Protein AF-A0A1H7FFD5-F1 (afdb_monomer_lite)

InterPro domains:
  IPR025905 NVEALA protein [PF14055] (2-56)

Secondary structure (DSSP, 8-state):
-HHHHHHHHHHHHHHHHHHHHHHHT-------HHHHHHHHHHHTT-S-TT-EEEEEEEEE-SSTTSS-EEEEETTTTEEEEEEEEEEEEEE--

pLDDT: mean 80.24, std 11.17, range [57.0, 94.75]

Radius of gyration: 25.6 Å; chains: 1; bounding box: 50×27×70 Å

Organism: Bacteroides thetaiotaomicron (NCBI:txid818)

Foldseek 3Di:
DVVVVVVVVVVVVVVVVVVVVVVVPPPVPCDDPVSVVVVVVVVVQPPDPFKGKAFADWDADPDPPPPFDFGAHQPVRDTGTTPDGDDIDIDGD

Structure (mmCIF, N/CA/C/O backbone):
data_AF-A0A1H7FFD5-F1
#
_entry.id   AF-A0A1H7FFD5-F1
#
loop_
_atom_site.group_PDB
_atom_site.id
_atom_site.type_symbol
_atom_site.label_atom_id
_atom_site.label_alt_id
_atom_site.label_comp_id
_atom_site.label_asym_id
_atom_site.label_entity_id
_atom_site.label_seq_id
_atom_site.pdbx_PDB_ins_code
_atom_site.Cartn_x
_atom_site.Cartn_y
_atom_site.Cartn_z
_atom_site.occupancy
_atom_site.B_iso_or_equiv
_atom_site.auth_seq_id
_atom_site.auth_comp_id
_atom_site.auth_asym_id
_atom_site.auth_atom_id
_atom_site.pdbx_PDB_model_num
ATOM 1 N N . MET A 1 1 ? -29.749 6.558 50.123 1.00 59.38 1 MET A N 1
ATOM 2 C CA . MET A 1 1 ? -28.572 5.829 49.587 1.00 59.38 1 MET A CA 1
ATOM 3 C C . MET A 1 1 ? -28.947 4.681 48.637 1.00 59.38 1 MET A C 1
ATOM 5 O O . MET A 1 1 ? -28.367 4.617 47.564 1.00 59.38 1 MET A O 1
ATOM 9 N N . LYS A 1 2 ? -29.976 3.862 48.926 1.00 62.25 2 LYS A N 1
ATOM 10 C CA . LYS A 1 2 ? -30.427 2.743 48.058 1.00 62.25 2 LYS A CA 1
ATOM 11 C C . LYS A 1 2 ? -30.730 3.109 46.586 1.00 62.25 2 LYS A C 1
ATOM 13 O O . LYS A 1 2 ? -30.307 2.395 45.689 1.00 62.25 2 LYS A O 1
ATOM 18 N N . LYS A 1 3 ? -31.387 4.249 46.318 1.00 69.31 3 LYS A N 1
ATOM 19 C CA . LYS A 1 3 ? -31.699 4.703 44.940 1.00 69.31 3 LYS A CA 1
ATOM 20 C C . LYS A 1 3 ? -30.452 5.089 44.126 1.00 69.31 3 LYS A C 1
ATOM 22 O O . LYS A 1 3 ? -30.407 4.844 42.929 1.00 69.31 3 LYS A O 1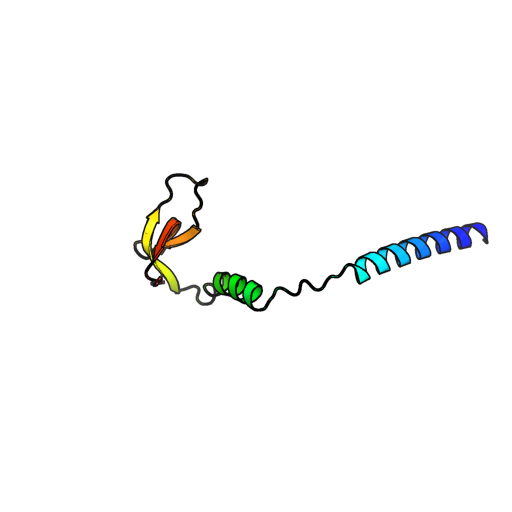
ATOM 27 N N . LYS A 1 4 ? -29.427 5.651 44.786 1.00 73.56 4 LYS A N 1
ATOM 28 C CA . LYS A 1 4 ? -28.138 5.978 44.151 1.00 73.56 4 LYS A CA 1
ATOM 29 C C . LYS A 1 4 ? -27.342 4.711 43.824 1.00 73.56 4 LYS A C 1
ATOM 31 O O . LYS A 1 4 ? -26.739 4.639 42.765 1.00 73.56 4 LYS A O 1
ATOM 36 N N . LEU A 1 5 ? -27.405 3.701 44.697 1.00 80.00 5 LEU A N 1
ATOM 37 C CA . LEU A 1 5 ? -26.761 2.405 44.474 1.00 80.00 5 LEU A CA 1
ATOM 38 C C . LEU A 1 5 ? -27.365 1.659 43.271 1.00 80.00 5 LEU A C 1
ATOM 40 O O . LEU A 1 5 ? -26.623 1.181 42.423 1.00 80.00 5 LEU A O 1
ATOM 44 N N . MET A 1 6 ? -28.697 1.637 43.149 1.00 80.62 6 MET A N 1
ATOM 45 C CA . MET A 1 6 ? -29.390 1.032 41.998 1.00 80.62 6 MET A CA 1
ATOM 46 C C . MET A 1 6 ? -29.000 1.696 40.669 1.00 80.62 6 MET A C 1
ATOM 48 O O . MET A 1 6 ? -28.752 0.996 39.693 1.00 80.62 6 MET A O 1
ATOM 52 N N . GLY A 1 7 ? -28.877 3.030 40.648 1.00 83.50 7 GLY A N 1
ATOM 53 C CA . GLY A 1 7 ? -28.442 3.771 39.458 1.00 83.50 7 GLY A CA 1
ATOM 54 C C . GLY A 1 7 ? -27.000 3.462 39.030 1.00 83.50 7 GLY A C 1
ATOM 55 O O . GLY A 1 7 ? -26.717 3.355 37.839 1.00 83.50 7 GLY A O 1
ATOM 56 N N . ILE A 1 8 ? -26.089 3.262 39.988 1.00 88.31 8 ILE A N 1
ATOM 57 C CA . ILE A 1 8 ? -24.701 2.866 39.697 1.00 88.31 8 ILE A CA 1
ATOM 58 C C . ILE A 1 8 ? -24.664 1.446 39.119 1.00 88.31 8 ILE A C 1
ATOM 60 O O . ILE A 1 8 ? -23.996 1.213 38.114 1.00 88.31 8 ILE A O 1
ATOM 64 N N . ILE A 1 9 ? -25.424 0.514 39.701 1.00 89.25 9 ILE A N 1
ATOM 65 C CA . ILE A 1 9 ? -25.495 -0.878 39.233 1.00 89.25 9 ILE A CA 1
ATOM 66 C C . ILE A 1 9 ? -26.002 -0.945 37.788 1.00 89.25 9 ILE A C 1
ATOM 68 O O . ILE A 1 9 ? -25.441 -1.682 36.981 1.00 89.25 9 ILE A O 1
ATOM 72 N N . SER A 1 10 ? -27.008 -0.144 37.427 1.00 86.38 10 SER A N 1
ATOM 73 C CA . SER A 1 10 ? -27.518 -0.115 36.053 1.00 86.38 10 SER A CA 1
ATOM 74 C C . SER A 1 10 ? -26.494 0.415 35.042 1.00 86.38 10 SER A C 1
ATOM 76 O O . SER A 1 10 ? -26.396 -0.126 33.945 1.00 86.38 10 SER A O 1
ATOM 78 N N . ILE A 1 11 ? -25.682 1.414 35.408 1.00 90.19 11 ILE A N 1
ATOM 79 C CA . ILE A 1 11 ? -24.619 1.936 34.529 1.00 90.19 11 ILE A CA 1
ATOM 80 C C . ILE A 1 11 ? -23.526 0.880 34.326 1.00 90.19 11 ILE A C 1
ATOM 82 O O . ILE A 1 11 ? -23.093 0.646 33.199 1.00 90.19 11 ILE A O 1
ATOM 86 N N . VAL A 1 12 ? -23.118 0.204 35.403 1.00 92.56 12 VAL A N 1
ATOM 87 C CA . VAL A 1 12 ? -22.113 -0.868 35.343 1.00 92.56 12 VAL A CA 1
ATOM 88 C C . VAL A 1 12 ? -22.610 -2.041 34.496 1.00 92.56 12 VAL A C 1
ATOM 90 O O . VAL A 1 12 ? -21.850 -2.564 33.686 1.00 92.56 12 VAL A O 1
ATOM 93 N N . ALA A 1 13 ? -23.884 -2.424 34.622 1.00 92.56 13 ALA A N 1
ATOM 94 C CA . ALA A 1 13 ? -24.471 -3.498 33.825 1.00 92.56 13 ALA A CA 1
ATOM 95 C C . ALA A 1 13 ? -24.460 -3.177 32.320 1.00 92.56 13 ALA A C 1
ATOM 97 O O . ALA A 1 13 ? -24.056 -4.016 31.517 1.00 92.56 13 ALA A O 1
ATOM 98 N N . VAL A 1 14 ? -24.833 -1.952 31.931 1.00 91.81 14 VAL A N 1
ATOM 99 C CA . VAL A 1 14 ? -24.796 -1.519 30.522 1.00 91.81 14 VAL A CA 1
ATOM 100 C C . VAL A 1 14 ? -23.361 -1.486 29.992 1.00 91.81 14 VAL A C 1
ATOM 102 O O . VAL A 1 14 ? -23.103 -1.998 28.904 1.00 91.81 14 VAL A O 1
ATOM 105 N N . ALA A 1 15 ? -22.414 -0.949 30.767 1.00 91.62 15 ALA A N 1
ATOM 106 C CA . ALA A 1 15 ? -21.002 -0.917 30.387 1.00 91.62 15 ALA A CA 1
ATOM 107 C C . ALA A 1 15 ? -20.412 -2.328 30.224 1.00 91.62 15 ALA A C 1
ATOM 109 O O . ALA A 1 15 ? -19.668 -2.575 29.277 1.00 91.62 15 ALA A O 1
ATOM 110 N N . ALA A 1 16 ? -20.779 -3.267 31.100 1.00 92.44 16 ALA A N 1
ATOM 111 C CA . ALA A 1 16 ? -20.346 -4.658 31.019 1.00 92.44 16 ALA A CA 1
ATOM 112 C C . ALA A 1 16 ? -20.902 -5.364 29.773 1.00 92.44 16 ALA A C 1
ATOM 114 O O . ALA A 1 16 ? -20.150 -6.030 29.067 1.00 92.44 16 ALA A O 1
ATOM 115 N N . VAL A 1 17 ? -22.190 -5.185 29.459 1.00 92.19 17 VAL A N 1
ATOM 116 C CA . VAL A 1 17 ? -22.810 -5.785 28.265 1.00 92.19 17 VAL A CA 1
ATOM 117 C C . VAL A 1 17 ? -22.228 -5.185 26.984 1.00 92.19 17 VAL A C 1
ATOM 119 O O . VAL A 1 17 ? -21.882 -5.931 26.069 1.00 92.19 17 VAL A O 1
ATOM 122 N N . ALA A 1 18 ? -22.066 -3.862 26.911 1.00 87.12 18 ALA A N 1
ATOM 123 C CA . ALA A 1 18 ? -21.457 -3.201 25.757 1.00 87.12 18 ALA A CA 1
ATOM 124 C C . ALA A 1 18 ? -19.984 -3.607 25.583 1.00 87.12 18 ALA A C 1
ATOM 126 O O . ALA A 1 18 ? -19.555 -3.933 24.476 1.00 87.12 18 ALA A O 1
ATOM 127 N N . GLY A 1 19 ? -19.227 -3.660 26.683 1.00 87.25 19 GLY A N 1
ATOM 128 C CA . GLY A 1 19 ? -17.838 -4.111 26.697 1.00 87.25 19 GLY A CA 1
ATOM 129 C C . GLY A 1 19 ? -17.688 -5.575 26.282 1.00 87.25 19 GLY A C 1
ATOM 130 O O . GLY A 1 19 ? -16.810 -5.886 25.483 1.00 87.25 19 GLY A O 1
ATOM 131 N N . TYR A 1 20 ? -18.573 -6.462 26.749 1.00 88.19 20 TYR A N 1
ATOM 132 C CA . TYR A 1 20 ? -18.585 -7.873 26.358 1.00 88.19 20 TYR A CA 1
ATOM 133 C C . TYR A 1 20 ? -18.941 -8.057 24.882 1.00 88.19 20 TYR A C 1
ATOM 135 O O . TYR A 1 20 ? -18.267 -8.810 24.188 1.00 88.19 20 TYR A O 1
ATOM 143 N N . ASN A 1 21 ? -19.938 -7.328 24.370 1.00 83.38 21 ASN A N 1
ATOM 144 C CA . ASN A 1 21 ? -20.279 -7.366 22.947 1.00 83.38 21 ASN A CA 1
ATOM 145 C C . ASN A 1 21 ? -19.114 -6.872 22.079 1.00 83.38 21 ASN A C 1
ATOM 147 O O . ASN A 1 21 ? -18.746 -7.555 21.130 1.00 83.38 21 ASN A O 1
ATOM 151 N N . MET A 1 22 ? -18.472 -5.756 22.439 1.00 80.75 22 MET A N 1
ATOM 152 C CA . MET A 1 22 ? -17.302 -5.231 21.725 1.00 80.75 22 MET A CA 1
ATOM 153 C C . MET A 1 22 ? -16.093 -6.173 21.801 1.00 80.75 22 MET A C 1
ATOM 155 O O . MET A 1 22 ? -15.374 -6.333 20.818 1.00 80.75 22 MET A O 1
ATOM 159 N N . TYR 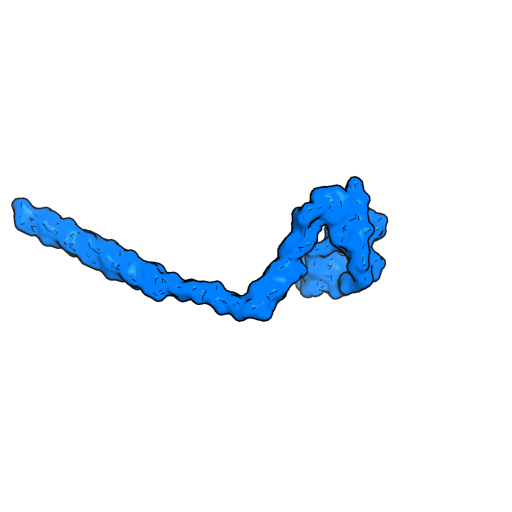A 1 23 ? -15.873 -6.817 22.950 1.00 76.44 23 TYR A N 1
ATOM 160 C CA . TYR A 1 23 ? -14.817 -7.811 23.119 1.00 76.44 23 TYR A CA 1
ATOM 161 C C . TYR A 1 23 ? -15.097 -9.085 22.310 1.00 76.44 23 TYR A C 1
ATOM 163 O O . TYR A 1 23 ? -14.211 -9.552 21.604 1.00 76.44 23 TYR A O 1
ATOM 171 N N . SER A 1 24 ? -16.328 -9.606 22.341 1.00 74.56 24 SER A N 1
ATOM 172 C CA . SER A 1 24 ? -16.722 -10.797 21.571 1.00 74.56 24 SER A CA 1
ATOM 173 C C . SER A 1 24 ? -16.785 -10.535 20.063 1.00 74.56 24 SER A C 1
ATOM 175 O O . SER A 1 24 ? -16.524 -11.430 19.268 1.00 74.56 24 SER A O 1
ATOM 177 N N . SER A 1 25 ? -17.067 -9.290 19.667 1.00 69.88 25 SER A N 1
ATOM 178 C CA . SER A 1 25 ? -17.052 -8.835 18.277 1.00 69.88 25 SER A CA 1
ATOM 179 C C . SER A 1 25 ? -15.646 -8.505 17.776 1.00 69.88 25 SER A C 1
ATOM 181 O O . SER A 1 25 ? -15.506 -8.067 16.632 1.00 69.88 25 SER A O 1
ATOM 183 N N . ARG A 1 26 ? -14.590 -8.725 18.577 1.00 65.94 26 ARG A N 1
ATOM 184 C CA . ARG A 1 26 ? -13.241 -8.863 18.026 1.00 65.94 26 ARG A CA 1
ATOM 185 C C . ARG A 1 26 ? -13.174 -10.184 17.269 1.00 65.94 26 ARG A C 1
ATOM 187 O O . ARG A 1 26 ? -12.589 -11.158 17.726 1.00 65.94 26 ARG A O 1
ATOM 194 N N . SER A 1 27 ? -13.773 -10.207 16.087 1.00 59.16 27 SER A N 1
ATOM 195 C CA . SER A 1 27 ? -13.339 -11.100 15.034 1.00 59.16 27 SER A CA 1
ATOM 196 C C . SER A 1 27 ? -11.862 -10.790 14.815 1.00 59.16 27 SER A C 1
ATOM 198 O O . SER A 1 27 ? -11.509 -9.721 14.318 1.00 59.16 27 SER A O 1
ATOM 200 N N . GLU A 1 28 ? -10.977 -11.689 15.253 1.00 58.50 28 GLU A N 1
ATOM 201 C CA . GLU A 1 28 ? -9.633 -11.738 14.692 1.00 58.50 28 GLU A CA 1
ATOM 202 C C . GLU A 1 28 ? -9.840 -11.774 13.181 1.00 58.50 28 GLU A C 1
ATOM 204 O O . GLU A 1 28 ? -10.359 -12.759 12.650 1.00 58.50 28 GLU A O 1
ATOM 209 N N . ILE A 1 29 ? -9.534 -10.673 12.490 1.00 61.97 29 ILE A N 1
ATOM 210 C CA . ILE A 1 29 ? -9.532 -10.663 11.034 1.00 61.97 29 ILE A CA 1
ATOM 211 C C . ILE A 1 29 ? -8.336 -11.524 10.649 1.00 61.97 29 ILE A C 1
ATOM 213 O O . ILE A 1 29 ? -7.227 -11.038 10.442 1.00 61.97 29 ILE A O 1
ATOM 217 N N . ARG A 1 30 ? -8.553 -12.838 10.631 1.00 57.00 30 ARG A N 1
ATOM 218 C CA . ARG A 1 30 ? -7.623 -13.801 10.071 1.00 57.00 30 ARG A CA 1
ATOM 219 C C . ARG A 1 30 ? -7.748 -13.663 8.570 1.00 57.00 30 ARG A C 1
ATOM 221 O O . ARG A 1 30 ? -8.531 -14.353 7.921 1.00 57.00 30 ARG A O 1
ATOM 228 N N . LEU A 1 31 ? -7.022 -12.684 8.041 1.00 68.44 31 LEU A N 1
ATOM 229 C CA . LEU A 1 31 ? -6.691 -12.663 6.630 1.00 68.44 31 LEU A CA 1
ATOM 230 C C . LEU A 1 31 ? -6.053 -14.018 6.324 1.00 68.44 31 LEU A C 1
ATOM 232 O O . LEU A 1 31 ? -5.209 -14.492 7.084 1.00 68.44 31 LEU A O 1
ATOM 236 N N . SER A 1 32 ? -6.513 -14.675 5.262 1.00 77.50 32 SER A N 1
ATOM 237 C CA . SER A 1 32 ? -5.856 -15.893 4.802 1.00 77.50 32 SER A CA 1
ATOM 238 C C . SER A 1 32 ? -4.392 -15.584 4.496 1.00 77.50 32 SER A C 1
ATOM 240 O O . SER A 1 32 ? -4.075 -14.459 4.105 1.00 77.50 32 SER A O 1
ATOM 242 N N . ASP A 1 33 ? -3.512 -16.578 4.605 1.00 75.62 33 ASP A N 1
ATOM 243 C CA . ASP A 1 33 ? -2.093 -16.411 4.256 1.00 75.62 33 ASP A CA 1
ATOM 244 C C .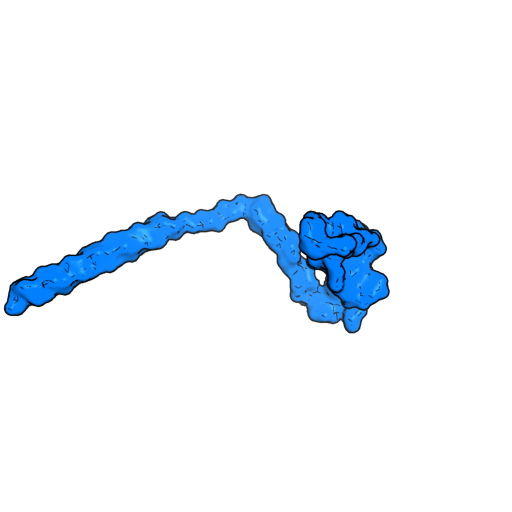 ASP 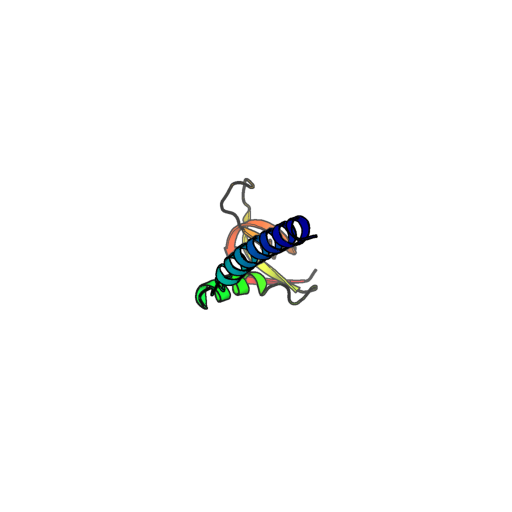A 1 33 ? -1.922 -15.821 2.846 1.00 75.62 33 ASP A C 1
ATOM 246 O O . ASP A 1 33 ? -1.015 -15.037 2.591 1.00 75.62 33 ASP A O 1
ATOM 250 N N . LEU A 1 34 ? -2.863 -16.118 1.944 1.00 75.12 34 LEU A N 1
ATOM 251 C CA . LEU A 1 34 ? -2.929 -15.535 0.608 1.00 75.12 34 LEU A CA 1
ATOM 252 C C . LEU A 1 34 ? -3.288 -14.038 0.616 1.00 75.12 34 LEU A C 1
ATOM 254 O O . LEU A 1 34 ? -2.674 -13.254 -0.102 1.00 75.12 34 LEU A O 1
ATOM 258 N N . ALA A 1 35 ? -4.282 -13.624 1.405 1.00 78.62 35 ALA A N 1
ATOM 259 C CA . ALA A 1 35 ? -4.655 -12.216 1.520 1.00 78.62 35 ALA A CA 1
ATOM 260 C C . ALA A 1 35 ? -3.551 -11.396 2.204 1.00 78.62 35 ALA A C 1
ATOM 262 O O . ALA A 1 35 ? -3.275 -10.278 1.773 1.00 78.62 35 ALA A O 1
ATOM 263 N N . LEU A 1 36 ? -2.885 -11.964 3.212 1.00 74.06 36 LEU A N 1
ATOM 264 C CA . LEU A 1 36 ? -1.743 -11.336 3.870 1.00 74.06 36 LEU A CA 1
ATOM 265 C C . LEU A 1 36 ? -0.551 -11.211 2.913 1.00 74.06 36 LEU A C 1
ATOM 267 O O . LEU A 1 36 ? -0.025 -10.114 2.754 1.00 74.06 36 LEU A O 1
ATOM 271 N N . ALA A 1 37 ? -0.200 -12.277 2.189 1.00 75.44 37 ALA A N 1
ATOM 272 C CA . ALA A 1 37 ? 0.865 -12.242 1.188 1.00 75.44 37 ALA A CA 1
ATOM 273 C C . ALA A 1 37 ? 0.593 -11.223 0.069 1.00 75.44 37 ALA A C 1
ATOM 275 O O . ALA A 1 37 ? 1.521 -10.581 -0.410 1.00 75.44 37 ALA A O 1
ATOM 276 N N . ASN A 1 38 ? -0.667 -11.020 -0.328 1.00 77.75 38 ASN A N 1
ATOM 277 C CA . ASN A 1 38 ? -1.028 -9.998 -1.314 1.00 77.75 38 ASN A CA 1
ATOM 278 C C . ASN A 1 38 ? -0.833 -8.569 -0.777 1.00 77.75 38 ASN A C 1
ATOM 280 O O . ASN A 1 38 ? -0.404 -7.690 -1.524 1.00 77.75 38 ASN A O 1
ATOM 284 N N . VAL A 1 39 ? -1.126 -8.336 0.507 1.00 76.69 39 VAL A N 1
ATOM 285 C CA . VAL A 1 39 ? -0.903 -7.042 1.176 1.00 76.69 39 VAL A CA 1
ATOM 286 C C . VAL A 1 39 ? 0.591 -6.791 1.387 1.00 76.69 39 VAL A C 1
ATOM 288 O O . VAL A 1 39 ? 1.096 -5.722 1.050 1.00 76.69 39 VAL A O 1
ATOM 291 N N . GLU A 1 40 ? 1.328 -7.785 1.875 1.00 64.31 40 GLU A N 1
ATOM 292 C CA . GLU A 1 40 ? 2.780 -7.702 2.057 1.00 64.31 40 GLU A CA 1
ATOM 293 C C . GLU A 1 40 ? 3.514 -7.557 0.716 1.00 64.31 40 GLU A C 1
ATOM 295 O O . GLU A 1 40 ? 4.482 -6.801 0.612 1.00 64.31 40 GLU A O 1
ATOM 300 N N . ALA A 1 41 ? 3.002 -8.171 -0.357 1.00 68.94 41 ALA A N 1
ATOM 301 C CA . ALA A 1 41 ? 3.509 -7.967 -1.710 1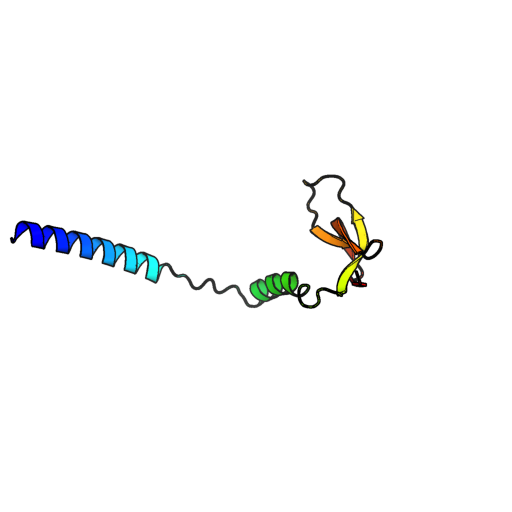.00 68.94 41 ALA A CA 1
ATOM 302 C C . ALA A 1 41 ? 3.316 -6.528 -2.223 1.00 68.94 41 ALA A C 1
ATOM 304 O O . ALA A 1 41 ? 3.990 -6.131 -3.179 1.00 68.94 41 ALA A O 1
ATOM 305 N N . PHE A 1 42 ? 2.451 -5.731 -1.597 1.00 66.19 42 PHE A N 1
ATOM 306 C CA . PHE A 1 42 ? 2.354 -4.299 -1.863 1.00 66.19 42 PHE A CA 1
ATOM 307 C C . PHE A 1 42 ? 3.345 -3.483 -1.011 1.00 66.19 42 PHE A C 1
ATOM 309 O O . PHE A 1 42 ? 3.933 -2.527 -1.507 1.00 66.19 42 PHE A O 1
ATOM 316 N N . ALA A 1 43 ? 3.609 -3.899 0.234 1.00 64.81 43 ALA A N 1
ATOM 317 C CA . ALA A 1 43 ? 4.479 -3.182 1.179 1.00 64.81 43 ALA A CA 1
ATOM 318 C C . ALA A 1 43 ? 5.990 -3.481 1.040 1.00 64.81 43 ALA A C 1
ATOM 320 O O . ALA A 1 43 ? 6.828 -2.738 1.547 1.00 64.81 43 ALA A O 1
ATOM 321 N N . GLN A 1 44 ? 6.371 -4.543 0.327 1.00 60.81 44 GLN A N 1
ATOM 322 C CA . GLN A 1 44 ? 7.764 -5.004 0.169 1.00 60.81 44 GLN A CA 1
ATOM 323 C C . GLN A 1 44 ? 8.756 -4.004 -0.474 1.00 60.81 44 GLN A C 1
ATOM 325 O O . GLN A 1 44 ? 9.944 -4.310 -0.590 1.00 60.81 44 GLN A O 1
ATOM 330 N N . ASN A 1 45 ? 8.314 -2.818 -0.899 1.00 59.66 45 ASN A N 1
ATOM 331 C CA . ASN A 1 45 ? 9.155 -1.828 -1.576 1.00 59.66 45 ASN A CA 1
ATOM 332 C C . ASN A 1 45 ? 9.671 -0.694 -0.661 1.00 59.66 45 ASN A C 1
ATOM 334 O O . ASN A 1 45 ? 10.378 0.178 -1.154 1.00 59.66 45 ASN A O 1
ATOM 338 N N . GLU A 1 46 ? 9.393 -0.699 0.650 1.00 60.22 46 GLU A N 1
ATOM 339 C CA . GLU A 1 46 ? 9.782 0.405 1.557 1.00 60.22 46 GLU A CA 1
ATOM 340 C C . GLU A 1 46 ? 11.177 0.272 2.213 1.00 60.22 46 GLU A C 1
ATOM 342 O O . GLU A 1 46 ? 11.582 1.117 3.008 1.00 60.22 46 GLU A O 1
ATOM 347 N N . SER A 1 47 ? 11.956 -0.772 1.909 1.00 62.03 47 SER A N 1
ATOM 348 C CA . SER A 1 47 ? 13.146 -1.114 2.713 1.00 62.03 47 SER A CA 1
ATOM 349 C C . SER A 1 47 ? 14.426 -0.305 2.417 1.00 62.03 47 SER A C 1
ATOM 351 O O . SER A 1 47 ? 15.398 -0.456 3.160 1.00 62.03 47 SER A O 1
ATOM 353 N N . ASN A 1 48 ? 14.499 0.517 1.361 1.00 67.69 48 ASN A N 1
ATOM 354 C CA . ASN A 1 48 ? 15.716 1.286 1.062 1.00 67.69 48 ASN A CA 1
ATOM 355 C C . ASN A 1 48 ? 15.400 2.699 0.534 1.00 67.69 48 ASN A C 1
ATOM 357 O O . ASN A 1 48 ? 14.993 2.832 -0.619 1.00 67.69 48 ASN A O 1
ATOM 361 N N . PRO A 1 49 ? 15.642 3.770 1.315 1.00 65.31 49 PRO A N 1
ATOM 362 C CA . PRO A 1 49 ? 15.297 5.133 0.901 1.00 65.31 49 PRO A CA 1
ATOM 363 C C . PRO A 1 49 ? 16.054 5.595 -0.354 1.00 65.31 49 PRO A C 1
ATOM 365 O O . PRO A 1 49 ? 15.559 6.451 -1.085 1.00 65.31 49 PRO A O 1
ATOM 368 N N . ASN A 1 50 ? 1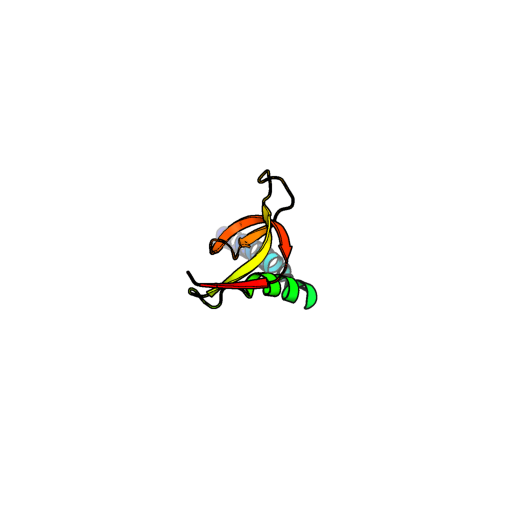7.216 4.994 -0.635 1.00 73.81 50 ASN A N 1
ATOM 369 C CA . ASN A 1 50 ? 18.085 5.363 -1.755 1.00 73.81 50 ASN A CA 1
ATOM 370 C C . ASN A 1 50 ? 17.875 4.494 -3.004 1.00 73.81 50 ASN A C 1
ATOM 372 O O . ASN A 1 50 ? 18.514 4.739 -4.024 1.00 73.81 50 ASN A O 1
ATOM 376 N N . LYS A 1 51 ? 17.030 3.456 -2.935 1.00 80.44 51 LYS A N 1
ATOM 377 C CA . LYS A 1 51 ? 16.752 2.556 -4.060 1.00 80.44 51 LYS A CA 1
ATOM 378 C C . LYS A 1 51 ? 15.265 2.274 -4.155 1.00 80.44 51 LYS A C 1
ATOM 380 O O . LYS A 1 51 ? 14.721 1.523 -3.352 1.00 80.44 51 LYS A O 1
ATOM 385 N N . GLN A 1 52 ? 14.637 2.832 -5.178 1.00 83.69 52 GLN A N 1
ATOM 386 C CA . GLN A 1 52 ? 13.219 2.651 -5.444 1.00 83.69 52 GLN A CA 1
ATOM 387 C C . GLN A 1 52 ? 13.025 1.561 -6.494 1.00 83.69 52 GLN A C 1
ATOM 389 O O . GLN A 1 52 ? 13.731 1.521 -7.506 1.00 83.69 52 GLN A O 1
ATOM 394 N N . LYS A 1 53 ? 12.074 0.650 -6.263 1.00 87.12 53 LYS A N 1
ATOM 395 C CA . LYS A 1 53 ? 11.628 -0.263 -7.322 1.00 87.12 53 LYS A CA 1
ATOM 396 C C . LYS A 1 53 ? 10.873 0.551 -8.358 1.00 87.12 53 LYS A C 1
ATOM 398 O O . LYS A 1 53 ? 10.047 1.369 -7.993 1.00 87.12 53 LYS A O 1
ATOM 403 N N . CYS A 1 54 ? 11.154 0.313 -9.629 1.00 90.12 54 CYS A N 1
ATOM 404 C CA . CYS A 1 54 ? 10.548 1.040 -10.733 1.00 90.12 54 CYS A CA 1
ATOM 405 C C . CYS A 1 54 ? 10.227 0.099 -11.901 1.00 90.12 54 CYS A C 1
ATOM 407 O O . CYS A 1 54 ? 10.782 -1.001 -11.997 1.00 90.12 54 CYS A O 1
ATOM 409 N N . TYR A 1 55 ? 9.367 0.530 -12.823 1.00 92.44 55 TYR A N 1
ATOM 410 C CA . TYR A 1 55 ? 9.052 -0.215 -14.046 1.00 92.44 55 TYR A CA 1
ATOM 411 C C . TYR A 1 55 ? 9.693 0.413 -15.284 1.00 92.44 55 TYR A C 1
ATOM 413 O O . TYR A 1 55 ? 9.631 1.626 -15.495 1.00 92.44 55 TYR A O 1
ATOM 421 N N . ARG A 1 56 ? 10.316 -0.424 -16.127 1.00 92.19 56 ARG A N 1
ATOM 422 C CA . ARG A 1 56 ? 10.899 0.014 -17.411 1.00 92.19 56 ARG A CA 1
ATOM 423 C C . ARG A 1 56 ? 9.870 0.068 -18.529 1.00 92.19 56 ARG A C 1
ATOM 425 O O . ARG A 1 56 ? 9.961 0.934 -19.392 1.00 92.19 56 ARG A O 1
ATOM 432 N N . LYS A 1 57 ? 8.905 -0.850 -18.517 1.00 94.75 57 LYS A N 1
ATOM 433 C CA . LYS A 1 57 ? 7.789 -0.857 -19.459 1.00 94.75 57 LYS A CA 1
ATOM 434 C C . LYS A 1 57 ? 6.572 -0.295 -18.745 1.00 94.75 57 LYS A C 1
ATOM 436 O O . LYS A 1 57 ? 6.096 -0.908 -17.794 1.00 94.75 57 LYS A O 1
ATOM 441 N N . TRP A 1 58 ? 6.083 0.853 -19.192 1.00 93.25 58 TRP A N 1
ATOM 442 C CA . TRP A 1 58 ? 4.973 1.532 -18.536 1.00 93.25 58 TRP A CA 1
ATOM 443 C C . TRP A 1 58 ? 4.111 2.316 -19.530 1.00 93.25 58 TRP A C 1
ATOM 445 O O . TRP A 1 58 ? 4.573 2.692 -20.608 1.00 93.25 58 TRP A O 1
ATOM 455 N N . ARG A 1 59 ? 2.847 2.559 -19.162 1.00 91.31 59 ARG A N 1
ATOM 456 C CA . ARG A 1 59 ? 1.930 3.462 -19.876 1.00 91.31 59 ARG A CA 1
ATOM 457 C C . ARG A 1 59 ? 1.218 4.362 -18.873 1.00 91.31 59 ARG A C 1
ATOM 459 O O . ARG A 1 59 ? 0.546 3.855 -17.981 1.00 91.31 59 ARG A O 1
ATOM 466 N N . LYS A 1 60 ? 1.338 5.683 -19.036 1.00 90.12 60 LYS A N 1
ATOM 467 C CA . LYS A 1 60 ? 0.672 6.669 -18.168 1.00 90.12 60 LYS A CA 1
ATOM 468 C C . LYS A 1 60 ? -0.846 6.626 -18.343 1.00 90.12 60 LYS A C 1
ATOM 470 O O . LYS A 1 60 ? -1.335 6.476 -19.463 1.00 90.12 60 LYS A O 1
ATOM 475 N N . ALA A 1 61 ? -1.580 6.797 -17.251 1.00 89.19 61 ALA A N 1
ATOM 476 C CA . ALA A 1 61 ? -3.018 7.012 -17.290 1.00 89.19 61 ALA A CA 1
ATOM 477 C C . ALA A 1 61 ? -3.349 8.417 -17.812 1.00 89.19 61 ALA A C 1
ATOM 479 O O . ALA A 1 61 ? -2.695 9.397 -17.454 1.00 89.19 61 ALA A O 1
ATOM 480 N N . SER A 1 62 ? -4.365 8.512 -18.672 1.00 82.00 62 SER A N 1
ATOM 481 C CA . SER A 1 62 ? -4.852 9.784 -19.223 1.00 82.00 62 SER A CA 1
ATOM 482 C C . SER A 1 62 ? -5.749 10.556 -18.249 1.00 82.00 62 SER A C 1
ATOM 484 O O . SER A 1 62 ? -5.911 11.762 -18.401 1.00 82.00 62 SER A O 1
ATOM 486 N N . SER A 1 63 ? -6.320 9.878 -17.250 1.00 75.50 63 SER A N 1
ATOM 487 C CA . SER A 1 63 ? -7.152 10.461 -16.195 1.00 75.50 63 SER A CA 1
ATOM 488 C C . SER A 1 63 ? -6.939 9.711 -14.877 1.00 75.50 63 SER A C 1
ATOM 490 O O . SER A 1 63 ? -6.570 8.535 -14.888 1.00 75.50 63 SER A O 1
ATOM 492 N N . GLN A 1 64 ? -7.162 10.395 -13.750 1.00 64.75 64 GLN A N 1
ATOM 493 C CA . GLN A 1 64 ? -7.057 9.813 -12.402 1.00 64.75 64 GLN A CA 1
ATOM 494 C C . GLN A 1 64 ? -8.189 8.811 -12.096 1.00 64.75 64 GLN A C 1
ATOM 496 O O . GLN A 1 64 ? -8.109 8.098 -11.104 1.00 64.75 64 GLN A O 1
ATOM 501 N N . ASP A 1 65 ? -9.197 8.723 -12.971 1.00 62.88 65 ASP A N 1
ATOM 502 C CA . ASP A 1 65 ? -10.366 7.843 -12.831 1.00 62.88 65 ASP A CA 1
ATOM 503 C C . ASP A 1 65 ? -10.225 6.516 -13.598 1.00 62.88 65 ASP A C 1
ATOM 505 O O . ASP A 1 65 ? -11.135 5.684 -13.603 1.00 62.88 65 ASP A O 1
ATOM 509 N N . ALA A 1 66 ? -9.098 6.294 -14.278 1.00 63.81 66 ALA A N 1
ATOM 510 C CA . ALA A 1 66 ? -8.803 4.992 -14.858 1.00 63.81 66 ALA A CA 1
ATOM 511 C C . ALA A 1 66 ? -8.336 4.018 -13.762 1.00 63.81 66 ALA A C 1
ATOM 513 O O . ALA A 1 66 ? -7.739 4.445 -12.778 1.00 63.81 66 ALA A O 1
ATOM 514 N N . LEU A 1 67 ? -8.565 2.709 -13.945 1.00 75.81 67 LEU A N 1
ATOM 515 C CA . LEU A 1 67 ? -8.019 1.631 -13.100 1.00 75.81 67 LEU A CA 1
ATOM 516 C C . LEU A 1 67 ? -6.480 1.598 -13.196 1.00 75.81 67 LEU A C 1
ATOM 518 O O . LEU A 1 67 ? -5.899 0.727 -13.841 1.00 75.81 67 LEU A O 1
ATOM 522 N N . ALA A 1 68 ? -5.832 2.598 -12.613 1.00 86.12 68 ALA A N 1
ATOM 523 C CA . ALA A 1 68 ? -4.411 2.858 -12.689 1.00 86.12 68 ALA A CA 1
ATOM 524 C C . ALA A 1 68 ? -3.755 2.603 -11.332 1.00 86.12 68 ALA A C 1
ATOM 526 O O . ALA A 1 68 ? -4.356 2.809 -10.279 1.00 86.12 68 ALA A O 1
ATOM 527 N N . ILE A 1 69 ? -2.497 2.180 -11.365 1.00 85.31 69 ILE A N 1
ATOM 528 C CA . ILE A 1 69 ? -1.673 1.999 -10.170 1.00 85.31 69 ILE A CA 1
ATOM 529 C C . ILE A 1 69 ? -0.748 3.203 -9.993 1.00 85.31 69 ILE A C 1
ATOM 531 O O . ILE A 1 69 ? -0.216 3.719 -10.974 1.00 85.31 69 ILE A O 1
ATOM 535 N N . TRP A 1 70 ? -0.563 3.663 -8.756 1.00 88.38 70 TRP A N 1
ATOM 536 C CA . TRP A 1 70 ? 0.442 4.676 -8.433 1.00 88.38 70 TRP A CA 1
ATOM 537 C C . TRP A 1 70 ? 1.772 3.986 -8.157 1.00 88.38 70 TRP A C 1
ATOM 539 O O . TRP A 1 70 ? 1.918 3.318 -7.135 1.00 88.38 70 TRP A O 1
ATOM 549 N N . ASP A 1 71 ? 2.725 4.112 -9.077 1.00 88.12 71 ASP A N 1
ATOM 550 C CA . ASP A 1 71 ? 4.006 3.411 -8.972 1.00 88.12 71 ASP A CA 1
ATOM 551 C C . ASP A 1 71 ? 5.137 4.181 -9.672 1.00 88.12 71 ASP A C 1
ATOM 553 O O . ASP A 1 71 ? 4.891 5.142 -10.407 1.00 88.12 71 ASP A O 1
ATOM 557 N N . TRP A 1 72 ? 6.386 3.779 -9.434 1.00 89.69 72 TRP A N 1
ATOM 558 C CA . TRP A 1 72 ? 7.580 4.460 -9.934 1.00 89.69 72 TRP A CA 1
ATOM 559 C C . TRP A 1 72 ? 7.983 3.971 -11.327 1.00 89.69 72 TRP A C 1
ATOM 561 O O . TRP A 1 72 ? 7.948 2.775 -11.638 1.00 89.69 72 TRP A O 1
ATOM 571 N N . VAL A 1 73 ? 8.454 4.887 -12.171 1.00 92.44 73 VAL A N 1
ATOM 572 C CA . VAL A 1 73 ? 8.998 4.568 -13.499 1.00 92.44 73 VAL A CA 1
ATOM 573 C C . VAL A 1 73 ? 10.504 4.781 -13.533 1.00 92.44 73 VAL A C 1
ATOM 575 O O . VAL A 1 73 ? 11.033 5.731 -12.963 1.00 92.44 73 VAL A O 1
ATOM 578 N N . CYS A 1 74 ? 11.217 3.889 -14.221 1.00 92.00 74 CYS A N 1
ATOM 579 C CA . CYS A 1 74 ? 12.682 3.915 -14.216 1.00 92.00 74 CYS A CA 1
ATOM 580 C C . CYS A 1 74 ? 13.291 5.021 -15.085 1.00 92.00 74 CYS A C 1
ATOM 582 O O . CYS A 1 74 ? 14.501 5.207 -15.034 1.00 92.00 74 CYS A O 1
ATOM 584 N N . GLN A 1 75 ? 12.488 5.687 -15.922 1.00 91.25 75 GLN A N 1
ATOM 585 C CA . GLN A 1 75 ? 12.973 6.740 -16.815 1.00 91.25 75 GLN A CA 1
ATOM 586 C C . GLN A 1 75 ? 13.481 7.940 -16.013 1.00 91.25 75 GLN A C 1
ATOM 588 O O . GLN A 1 75 ? 14.621 8.349 -16.194 1.00 91.25 75 GLN A O 1
ATOM 593 N N . ASP A 1 76 ? 12.651 8.422 -15.086 1.00 91.56 76 ASP A N 1
ATOM 594 C CA . ASP A 1 76 ? 12.902 9.657 -14.337 1.00 91.56 76 ASP A CA 1
ATOM 595 C C . ASP A 1 76 ? 12.975 9.410 -12.817 1.00 91.56 76 ASP A C 1
ATOM 597 O O . ASP A 1 76 ? 13.155 10.337 -12.037 1.00 91.56 76 ASP A O 1
ATOM 601 N N . CYS A 1 77 ? 12.853 8.148 -12.380 1.00 90.06 77 CYS A N 1
ATOM 602 C CA . CYS A 1 77 ? 12.780 7.751 -10.969 1.00 90.06 77 CYS A CA 1
ATOM 603 C C . CYS A 1 77 ? 11.745 8.576 -10.181 1.00 90.06 77 CYS A C 1
ATOM 605 O O . CYS A 1 77 ? 11.990 9.057 -9.073 1.00 90.06 77 CYS A O 1
ATOM 607 N N . GLU A 1 78 ? 10.562 8.722 -10.776 1.00 89.62 78 GLU A N 1
ATOM 608 C CA . GLU A 1 78 ? 9.397 9.394 -10.206 1.00 89.62 78 GLU A CA 1
ATOM 609 C C . GLU A 1 78 ? 8.166 8.489 -10.269 1.00 89.62 78 GLU A C 1
ATOM 611 O O . GLU A 1 78 ? 8.141 7.508 -11.017 1.00 89.62 78 GLU A O 1
ATOM 616 N N . SER A 1 79 ? 7.140 8.825 -9.483 1.00 87.56 79 SER A N 1
ATOM 617 C CA . SER A 1 79 ? 5.872 8.094 -9.451 1.00 87.56 79 SER A CA 1
ATOM 618 C C . SER A 1 79 ? 4.799 8.752 -10.314 1.00 87.56 79 SER A C 1
ATOM 620 O O . SER A 1 79 ? 4.667 9.975 -10.360 1.00 87.56 79 SER A O 1
ATOM 622 N N . TYR A 1 80 ? 4.028 7.919 -11.012 1.00 89.38 80 TYR A N 1
ATOM 623 C CA . TYR A 1 80 ? 2.919 8.328 -11.869 1.00 89.38 80 TYR A CA 1
ATOM 624 C C . TYR A 1 80 ? 1.759 7.333 -11.742 1.00 89.38 80 TYR A C 1
ATOM 626 O O . TYR A 1 80 ? 1.946 6.189 -11.336 1.00 89.38 80 TYR A O 1
ATOM 634 N N . TRP A 1 81 ? 0.561 7.742 -12.166 1.00 90.81 81 TRP A N 1
ATOM 635 C CA . TRP A 1 81 ? -0.545 6.812 -12.407 1.00 90.81 81 TRP A CA 1
ATOM 636 C C . TRP A 1 81 ? -0.291 6.022 -13.697 1.00 90.81 81 TRP A C 1
ATOM 638 O O . TRP A 1 81 ? -0.181 6.614 -14.777 1.00 90.81 81 TRP A O 1
ATOM 648 N N . LEU A 1 82 ? -0.198 4.695 -13.594 1.00 89.38 82 LEU A N 1
ATOM 649 C CA . LEU A 1 82 ? 0.129 3.777 -14.685 1.00 89.38 82 LEU A CA 1
ATOM 650 C C . LEU A 1 82 ? -1.053 2.851 -15.003 1.00 89.38 82 LEU A C 1
ATOM 652 O O . LEU A 1 82 ? -1.609 2.224 -14.108 1.00 89.38 82 LEU A O 1
ATOM 656 N N . LEU A 1 83 ? -1.406 2.722 -16.284 1.00 89.81 83 LEU A N 1
ATOM 657 C CA . LEU A 1 83 ? -2.376 1.730 -16.783 1.00 89.81 83 LEU A CA 1
ATOM 658 C C . LEU A 1 83 ? -1.735 0.359 -17.000 1.00 89.81 83 LEU A C 1
ATOM 660 O O . LEU A 1 83 ? -2.385 -0.674 -16.908 1.00 89.81 83 LEU A O 1
ATOM 664 N N . GLU A 1 84 ? -0.451 0.366 -17.344 1.00 88.44 84 GLU A N 1
ATOM 665 C CA . GLU A 1 84 ? 0.350 -0.826 -17.573 1.00 88.44 84 GLU A CA 1
ATOM 666 C C . GLU A 1 84 ? 1.716 -0.594 -16.937 1.00 88.44 84 GLU A C 1
ATOM 668 O O . GLU A 1 84 ? 2.300 0.481 -17.096 1.00 88.44 84 GLU A O 1
ATOM 673 N N . ALA A 1 85 ? 2.227 -1.610 -16.250 1.00 89.69 85 ALA A N 1
ATOM 674 C CA . ALA A 1 85 ? 3.552 -1.617 -15.657 1.00 89.69 85 ALA A CA 1
ATOM 675 C C . ALA A 1 85 ? 4.153 -3.019 -15.796 1.00 89.69 85 ALA A C 1
ATOM 677 O O . ALA A 1 85 ? 3.480 -4.031 -15.600 1.00 89.69 85 ALA A O 1
ATOM 678 N N . GLY A 1 86 ? 5.422 -3.093 -16.178 1.00 87.88 86 GLY A N 1
ATOM 679 C CA . GLY A 1 86 ? 6.119 -4.350 -16.401 1.00 87.88 86 GLY A CA 1
ATOM 680 C C . GLY A 1 86 ? 7.629 -4.169 -16.412 1.00 87.88 86 GLY A C 1
ATOM 681 O O . GLY A 1 86 ? 8.142 -3.058 -16.541 1.00 87.88 86 GLY A O 1
ATOM 682 N N . GLN A 1 87 ? 8.344 -5.287 -16.270 1.00 89.62 87 GLN A N 1
ATOM 683 C CA . GLN A 1 87 ? 9.806 -5.319 -16.147 1.00 89.62 87 GLN A CA 1
ATOM 684 C C . GLN A 1 87 ? 10.306 -4.462 -14.974 1.00 89.62 87 GLN A C 1
ATOM 686 O O . GLN A 1 87 ? 10.747 -3.322 -15.145 1.00 89.62 87 GLN A O 1
ATOM 691 N N . ARG A 1 88 ? 10.215 -5.043 -13.771 1.00 87.94 88 ARG A N 1
ATOM 692 C CA . ARG A 1 88 ? 10.684 -4.433 -12.524 1.00 87.94 88 ARG A CA 1
ATOM 693 C C . ARG A 1 88 ? 12.203 -4.252 -12.559 1.00 87.94 88 ARG A C 1
ATOM 695 O O . ARG A 1 88 ? 12.929 -5.175 -12.922 1.00 87.94 88 ARG A O 1
ATOM 702 N N . ASN A 1 89 ? 12.665 -3.081 -12.152 1.00 90.00 89 ASN A N 1
ATOM 703 C CA . ASN A 1 89 ? 14.070 -2.754 -11.955 1.00 90.00 89 ASN A CA 1
ATOM 704 C C . ASN A 1 89 ? 14.222 -1.863 -10.709 1.00 90.00 89 ASN A C 1
ATOM 706 O O . ASN A 1 89 ? 13.259 -1.652 -9.969 1.00 90.00 89 ASN A O 1
ATOM 710 N N . GLU A 1 90 ? 15.427 -1.361 -10.467 1.00 88.94 90 GLU A N 1
ATOM 711 C CA . GLU A 1 90 ? 15.728 -0.382 -9.423 1.00 88.94 90 GLU A CA 1
ATOM 712 C C . GLU A 1 90 ? 16.199 0.931 -10.050 1.00 88.94 90 GLU A C 1
ATOM 714 O O . GLU A 1 90 ? 16.933 0.923 -11.040 1.00 88.94 90 GLU A O 1
ATOM 719 N N . CYS A 1 91 ? 15.795 2.051 -9.456 1.00 87.19 91 CYS A N 1
ATOM 720 C CA . CYS A 1 91 ? 16.390 3.358 -9.696 1.00 87.19 91 CYS A CA 1
ATOM 721 C C . CYS A 1 91 ? 16.885 3.945 -8.371 1.00 87.19 91 CYS A C 1
ATOM 723 O O . CYS A 1 91 ? 16.319 3.679 -7.309 1.00 87.19 91 CYS A O 1
ATOM 725 N N . SER A 1 92 ? 17.964 4.718 -8.440 1.00 84.62 92 SER A N 1
ATOM 726 C CA . SER A 1 92 ? 18.487 5.468 -7.300 1.00 84.62 92 SER A CA 1
ATOM 727 C C . SER A 1 92 ? 18.135 6.936 -7.486 1.00 84.62 92 SER A C 1
ATOM 729 O O . SER A 1 92 ? 18.278 7.450 -8.597 1.00 84.62 92 SER A O 1
ATOM 731 N N . LYS A 1 93 ? 17.672 7.580 -6.414 1.00 67.81 93 LYS A N 1
ATOM 732 C CA . LYS A 1 93 ? 17.529 9.037 -6.359 1.00 67.81 93 LYS A CA 1
ATOM 733 C C . LYS A 1 93 ? 18.850 9.702 -5.993 1.00 67.81 93 LYS A C 1
ATOM 735 O O . LYS A 1 93 ? 19.642 9.057 -5.269 1.00 67.81 93 LYS A O 1
#

Sequence (93 aa):
MKKKLMGIISIVAVAAVAGYNMYSSRSEIRLSDLALANVEAFAQNESNPNKQKCYRKWRKASSQDALAIWDWVCQDCESYWLLEAGQRNECSK